Protein AF-A0A2L2YXY0-F1 (afdb_monomer_lite)

pLDDT: mean 97.46, std 2.92, range [71.88, 98.88]

Structure (mmCIF, N/CA/C/O backbone):
data_AF-A0A2L2YXY0-F1
#
_entry.id   AF-A0A2L2YXY0-F1
#
loop_
_atom_site.group_PDB
_atom_site.id
_atom_site.type_symbol
_atom_site.label_atom_id
_atom_site.label_alt_id
_atom_site.label_comp_id
_atom_site.label_asym_id
_atom_site.label_entity_id
_atom_site.label_seq_id
_atom_site.pdbx_PDB_ins_code
_atom_site.Cartn_x
_atom_site.Cartn_y
_atom_site.Cartn_z
_atom_site.occupancy
_atom_site.B_iso_or_equiv
_atom_site.auth_seq_id
_atom_site.auth_comp_id
_atom_site.auth_asym_id
_atom_site.auth_atom_id
_atom_site.pdbx_PDB_model_num
ATOM 1 N N . VAL A 1 1 ? 19.529 4.199 -7.872 1.00 86.81 1 VAL A N 1
ATOM 2 C CA . VAL A 1 1 ? 19.142 3.567 -9.163 1.00 86.81 1 VAL A CA 1
ATOM 3 C C . VAL A 1 1 ? 18.063 4.374 -9.874 1.00 86.81 1 VAL A C 1
ATOM 5 O O . VAL A 1 1 ? 18.192 4.587 -11.073 1.00 86.81 1 VAL A O 1
ATOM 8 N N . LEU A 1 2 ? 17.053 4.868 -9.150 1.00 95.69 2 LEU A N 1
ATOM 9 C CA . LEU A 1 2 ? 16.026 5.763 -9.686 1.00 95.69 2 LEU A CA 1
ATOM 10 C C . LEU A 1 2 ? 16.618 7.146 -9.986 1.00 95.69 2 LEU A C 1
ATOM 12 O O . LEU A 1 2 ? 16.797 7.978 -9.104 1.00 95.69 2 LEU A O 1
ATOM 16 N N . ARG A 1 3 ? 17.035 7.319 -11.234 1.00 97.31 3 ARG A N 1
ATOM 17 C CA . ARG A 1 3 ? 17.478 8.568 -11.852 1.00 97.31 3 ARG A CA 1
ATOM 18 C C . ARG A 1 3 ? 16.955 8.553 -13.281 1.00 97.31 3 ARG A C 1
ATOM 20 O O . ARG A 1 3 ? 16.742 7.466 -13.827 1.00 97.31 3 ARG A O 1
ATOM 27 N N . GLU A 1 4 ? 16.763 9.736 -13.848 1.00 96.12 4 GLU A N 1
ATOM 28 C CA . GLU A 1 4 ? 16.290 9.926 -15.222 1.00 96.12 4 GLU A CA 1
ATOM 29 C C . GLU A 1 4 ? 17.090 9.068 -16.219 1.00 96.12 4 GLU A C 1
ATOM 31 O O . GLU A 1 4 ? 18.301 8.886 -16.059 1.00 96.12 4 GLU A O 1
ATOM 36 N N . GLY A 1 5 ? 16.382 8.439 -17.163 1.00 94.12 5 GLY A N 1
ATOM 37 C CA . GLY A 1 5 ? 16.946 7.543 -18.177 1.00 94.12 5 GLY A CA 1
ATOM 38 C C . GLY A 1 5 ? 17.491 6.207 -17.652 1.00 94.12 5 GLY A C 1
ATOM 39 O O . GLY A 1 5 ? 17.783 5.310 -18.439 1.00 94.12 5 GLY A O 1
ATOM 40 N N . MET A 1 6 ? 17.625 6.043 -16.332 1.00 97.62 6 MET A N 1
ATOM 41 C CA . MET A 1 6 ? 18.044 4.806 -15.674 1.00 97.62 6 MET A CA 1
ATOM 42 C C . MET A 1 6 ? 16.814 4.088 -15.112 1.00 97.62 6 MET A C 1
ATOM 44 O O . MET A 1 6 ? 15.926 3.733 -15.870 1.00 97.62 6 MET A O 1
ATOM 48 N N . GLY A 1 7 ? 16.721 3.885 -13.790 1.00 97.50 7 GLY A N 1
ATOM 49 C CA . GLY A 1 7 ? 15.559 3.246 -13.166 1.00 9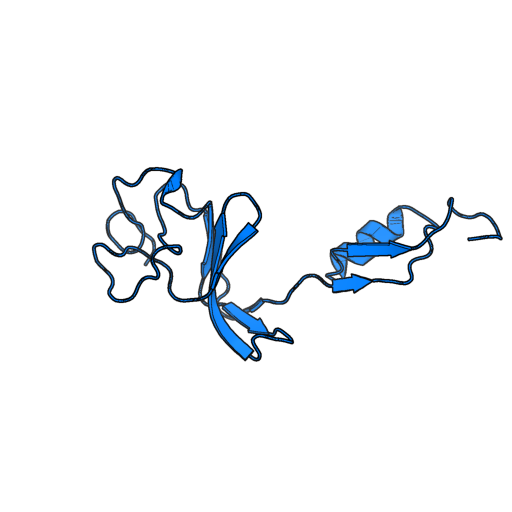7.50 7 GLY A CA 1
ATOM 50 C C . GLY A 1 7 ? 14.277 4.085 -13.193 1.00 97.50 7 GLY A C 1
ATOM 51 O O . GLY A 1 7 ? 13.221 3.550 -12.879 1.00 97.50 7 GLY A O 1
ATOM 52 N N . GLN A 1 8 ? 14.361 5.366 -13.563 1.00 98.31 8 GLN A N 1
ATOM 53 C CA . GLN A 1 8 ? 13.208 6.223 -13.826 1.00 98.31 8 GLN A CA 1
ATOM 54 C C . GLN A 1 8 ? 13.038 6.368 -15.342 1.00 98.31 8 GLN A C 1
ATOM 56 O O . GLN A 1 8 ? 13.916 6.912 -16.013 1.00 98.31 8 GLN A O 1
ATOM 61 N N . ALA A 1 9 ? 11.917 5.883 -15.868 1.00 97.56 9 ALA A N 1
ATOM 62 C CA . ALA A 1 9 ? 11.581 5.948 -17.280 1.00 97.56 9 ALA A CA 1
ATOM 63 C C . ALA A 1 9 ? 11.337 7.394 -17.730 1.00 97.56 9 ALA A C 1
ATOM 65 O O . ALA A 1 9 ? 10.674 8.183 -17.046 1.00 97.56 9 ALA A O 1
ATOM 66 N N . SER A 1 10 ? 11.864 7.719 -18.905 1.00 95.31 10 SER A N 1
ATOM 67 C CA . SER A 1 10 ? 11.735 9.033 -19.532 1.00 95.31 10 SER A CA 1
ATOM 68 C C . SER A 1 10 ? 10.629 9.011 -20.587 1.00 95.31 10 SER A C 1
ATOM 70 O O . SER A 1 10 ? 10.269 7.954 -21.096 1.00 95.31 10 SER A O 1
ATOM 72 N N . LEU A 1 11 ? 10.083 10.184 -20.929 1.00 93.44 11 LEU A N 1
ATOM 73 C CA . LEU A 1 11 ? 9.083 10.352 -22.002 1.00 93.44 11 LEU A CA 1
ATOM 74 C C . LEU A 1 11 ? 7.786 9.531 -21.832 1.00 93.44 11 LEU A C 1
ATOM 76 O O . LEU A 1 11 ? 7.129 9.198 -22.815 1.00 93.44 11 LEU A O 1
ATOM 80 N N . ARG A 1 12 ? 7.394 9.232 -20.591 1.00 94.12 12 ARG A N 1
ATOM 81 C CA . ARG A 1 12 ? 6.132 8.552 -20.258 1.00 94.12 12 ARG A CA 1
ATOM 82 C C . ARG A 1 12 ? 5.122 9.563 -19.726 1.00 94.12 12 ARG A C 1
ATOM 84 O O . ARG A 1 12 ? 5.499 10.483 -18.996 1.00 94.12 12 ARG A O 1
ATOM 91 N N . SER A 1 13 ? 3.850 9.405 -20.076 1.00 96.06 13 SER A N 1
ATOM 92 C CA . SER A 1 13 ? 2.787 10.242 -19.514 1.00 96.06 13 SER A CA 1
ATOM 93 C C . SER A 1 13 ? 2.521 9.885 -18.050 1.00 96.06 13 SER A C 1
ATOM 95 O O . SER A 1 13 ? 2.813 8.776 -17.599 1.00 96.06 13 SER A O 1
ATOM 97 N N . SER A 1 14 ? 1.913 10.807 -17.300 1.00 96.00 14 SER A N 1
ATOM 98 C CA . SER A 1 14 ? 1.546 10.553 -15.903 1.00 96.00 14 SER A CA 1
ATOM 99 C C . SER A 1 14 ? 0.574 9.379 -15.754 1.00 96.00 14 SER A C 1
ATOM 101 O O . SER A 1 14 ? 0.575 8.739 -14.714 1.00 96.00 14 SER A O 1
ATOM 103 N N . TYR A 1 15 ? -0.226 9.050 -16.771 1.00 95.12 15 TYR A N 1
ATOM 104 C CA . TYR A 1 15 ? -1.155 7.914 -16.737 1.00 95.12 15 TYR A CA 1
ATOM 105 C C . TYR A 1 15 ? -0.458 6.550 -16.829 1.00 95.12 15 TYR A C 1
ATOM 107 O O . TYR A 1 15 ? -1.031 5.539 -16.430 1.00 95.12 15 TYR A O 1
ATOM 115 N N . GLU A 1 16 ? 0.767 6.511 -17.353 1.00 95.62 16 GLU A N 1
ATOM 116 C CA . GLU A 1 16 ? 1.524 5.274 -17.586 1.00 95.62 16 GLU A CA 1
ATOM 117 C C . GLU A 1 16 ? 2.455 4.907 -16.428 1.00 95.62 16 GLU A C 1
ATOM 119 O O . GLU A 1 16 ? 3.031 3.820 -16.422 1.00 95.62 16 GLU A O 1
ATOM 124 N N . VAL A 1 17 ? 2.630 5.810 -15.463 1.00 98.38 17 VAL A N 1
ATOM 125 C CA . VAL A 1 17 ? 3.605 5.671 -14.377 1.00 98.38 17 VAL A CA 1
ATOM 126 C C . VAL A 1 17 ? 2.922 5.755 -13.020 1.00 98.38 17 VAL A C 1
ATOM 128 O O . VAL A 1 17 ? 1.841 6.334 -12.882 1.00 98.38 17 VAL A O 1
ATOM 131 N N . LEU A 1 18 ? 3.553 5.163 -12.011 1.00 98.75 18 LEU A N 1
ATOM 132 C CA . LEU A 1 18 ? 3.084 5.214 -10.627 1.00 98.75 18 LEU A CA 1
ATOM 133 C C . LEU A 1 18 ? 3.095 6.649 -10.082 1.00 98.75 18 LEU A C 1
ATOM 135 O O . LEU A 1 18 ? 3.936 7.453 -10.481 1.00 98.75 18 LEU A O 1
ATOM 139 N N . ASP A 1 19 ? 2.209 6.947 -9.132 1.00 98.69 19 ASP A N 1
ATOM 140 C CA . ASP A 1 19 ? 2.277 8.198 -8.361 1.00 98.69 19 ASP A CA 1
ATOM 141 C C . ASP A 1 19 ? 3.295 8.073 -7.228 1.00 98.69 19 ASP A C 1
ATOM 143 O O . ASP A 1 19 ? 4.013 9.014 -6.902 1.00 98.69 19 ASP A O 1
ATOM 147 N N . THR A 1 20 ? 3.383 6.891 -6.615 1.00 98.88 20 THR A N 1
ATOM 148 C CA . THR A 1 20 ? 4.370 6.594 -5.575 1.00 98.88 20 THR A CA 1
ATOM 149 C C . THR A 1 20 ? 4.830 5.148 -5.687 1.00 98.88 20 THR A C 1
ATOM 151 O O . THR A 1 20 ? 4.043 4.259 -6.017 1.00 98.88 20 THR A O 1
ATOM 154 N N . VAL A 1 21 ? 6.101 4.896 -5.394 1.00 98.81 21 VAL A N 1
ATOM 155 C CA . VAL A 1 21 ? 6.648 3.548 -5.231 1.00 98.81 21 VAL A CA 1
ATOM 156 C C . VAL A 1 21 ? 7.300 3.405 -3.857 1.00 98.81 21 VAL A C 1
ATOM 158 O O . VAL A 1 21 ? 8.101 4.243 -3.448 1.00 98.81 21 VAL A O 1
ATOM 161 N N . ILE A 1 22 ? 6.965 2.331 -3.145 1.00 98.75 22 ILE A N 1
ATOM 162 C CA . ILE A 1 22 ? 7.674 1.900 -1.938 1.00 98.75 22 ILE A CA 1
ATOM 163 C C . ILE A 1 22 ? 8.694 0.849 -2.365 1.00 98.75 22 ILE A C 1
ATOM 165 O O . ILE A 1 22 ? 8.310 -0.236 -2.810 1.00 98.75 22 ILE A O 1
ATOM 169 N N . THR A 1 23 ? 9.983 1.162 -2.266 1.00 98.62 23 THR A N 1
ATOM 170 C CA . THR A 1 23 ? 11.046 0.288 -2.780 1.00 98.62 23 THR A CA 1
ATOM 171 C C . THR A 1 23 ? 11.460 -0.771 -1.771 1.00 98.62 23 THR A C 1
ATOM 173 O O . THR A 1 23 ? 11.618 -0.480 -0.589 1.00 98.62 23 THR A O 1
ATOM 176 N N . ASN A 1 24 ? 11.733 -1.989 -2.238 1.00 98.00 24 ASN A N 1
ATOM 177 C CA . ASN A 1 24 ? 12.432 -3.032 -1.480 1.00 98.00 24 ASN A CA 1
ATOM 178 C C . ASN A 1 24 ? 11.852 -3.331 -0.081 1.00 98.00 24 ASN A C 1
ATOM 180 O O . ASN A 1 24 ? 12.610 -3.648 0.845 1.00 98.00 24 ASN A O 1
ATOM 184 N N . CYS A 1 25 ? 10.537 -3.272 0.098 1.00 97.12 25 CYS A N 1
ATOM 185 C CA . CYS A 1 25 ? 9.917 -3.543 1.393 1.00 97.12 25 CYS A CA 1
ATOM 186 C C . CYS A 1 25 ? 9.801 -5.052 1.674 1.00 97.12 25 CYS A C 1
ATOM 188 O O . CYS A 1 25 ? 9.666 -5.868 0.756 1.00 97.12 25 CYS A O 1
ATOM 190 N N . ILE A 1 26 ? 9.887 -5.434 2.953 1.00 98.56 26 ILE A N 1
ATOM 191 C CA . ILE A 1 26 ? 9.432 -6.752 3.414 1.00 98.56 26 ILE A CA 1
ATOM 192 C C . ILE A 1 26 ? 7.947 -6.620 3.732 1.00 98.56 26 ILE A C 1
ATOM 194 O O . ILE A 1 26 ? 7.584 -5.929 4.677 1.00 98.56 26 ILE A O 1
ATOM 198 N N . ILE A 1 27 ? 7.096 -7.261 2.945 1.00 98.62 27 ILE A N 1
ATOM 199 C CA . ILE A 1 27 ? 5.647 -7.243 3.129 1.00 98.62 27 ILE A CA 1
ATOM 200 C C . ILE A 1 27 ? 5.270 -8.424 4.013 1.00 98.62 27 ILE A C 1
ATOM 202 O O . ILE A 1 27 ? 5.657 -9.557 3.718 1.00 98.62 27 ILE A O 1
ATOM 206 N N . ILE A 1 28 ? 4.513 -8.158 5.076 1.00 98.56 28 ILE A N 1
ATOM 207 C CA . ILE A 1 28 ? 3.861 -9.185 5.890 1.00 98.56 28 ILE A CA 1
ATOM 208 C C . ILE A 1 28 ? 2.358 -8.986 5.758 1.00 98.56 28 ILE A C 1
ATOM 210 O O . ILE A 1 28 ? 1.810 -7.985 6.221 1.00 98.56 28 ILE A O 1
ATOM 214 N N . ASP A 1 29 ? 1.705 -9.951 5.128 1.00 98.50 29 ASP A N 1
ATOM 215 C CA . ASP A 1 29 ? 0.267 -9.941 4.897 1.00 98.50 29 ASP A CA 1
ATOM 216 C C . ASP A 1 29 ? -0.324 -11.341 5.102 1.00 98.50 29 ASP A C 1
ATOM 218 O O . ASP A 1 29 ? 0.319 -12.357 4.835 1.00 98.50 29 ASP A O 1
ATOM 222 N N . ALA A 1 30 ? -1.566 -11.402 5.582 1.00 98.12 30 ALA A N 1
ATOM 223 C CA . ALA A 1 30 ? -2.220 -12.665 5.913 1.00 98.12 30 ALA A CA 1
ATOM 224 C C . ALA A 1 30 ? -2.526 -13.533 4.679 1.00 98.12 30 ALA A C 1
ATOM 226 O O . ALA A 1 30 ? -2.578 -14.756 4.797 1.00 98.12 30 ALA A O 1
ATOM 227 N N . ILE A 1 31 ? -2.735 -12.919 3.509 1.00 97.38 31 ILE A N 1
ATOM 228 C CA . ILE A 1 31 ? -3.063 -13.614 2.259 1.00 97.38 31 ILE A CA 1
ATOM 229 C C . ILE A 1 31 ? -1.799 -13.822 1.420 1.00 97.38 31 ILE A C 1
ATOM 231 O O . ILE A 1 31 ? -1.582 -14.916 0.902 1.00 97.38 31 ILE A O 1
ATOM 235 N N . GLN A 1 32 ? -0.959 -12.794 1.284 1.00 94.75 32 GLN A N 1
ATOM 236 C CA . GLN A 1 32 ? 0.267 -12.859 0.476 1.00 94.75 32 GLN A CA 1
ATOM 237 C C . GLN A 1 32 ? 1.423 -13.577 1.192 1.00 94.75 32 GLN A C 1
ATOM 239 O O . GLN A 1 32 ? 2.367 -14.024 0.540 1.00 94.75 32 GLN A O 1
ATOM 244 N N . GLY A 1 33 ? 1.370 -13.698 2.521 1.00 97.69 33 GLY A N 1
ATOM 245 C CA . GLY A 1 33 ? 2.453 -14.241 3.334 1.00 97.69 33 GLY A CA 1
ATOM 246 C C . GLY A 1 33 ? 3.573 -13.224 3.573 1.00 97.69 33 GLY A C 1
ATOM 247 O O . GLY A 1 33 ? 3.326 -12.030 3.738 1.00 97.69 33 GLY A O 1
ATOM 248 N N . ILE A 1 34 ? 4.818 -13.711 3.621 1.00 98.50 34 ILE A N 1
ATOM 249 C CA . ILE A 1 34 ? 6.015 -12.885 3.829 1.00 98.50 34 ILE A CA 1
ATOM 250 C C . ILE A 1 34 ? 6.791 -12.810 2.516 1.00 98.50 34 ILE A C 1
ATOM 252 O O . ILE A 1 34 ? 7.377 -13.806 2.087 1.00 98.50 34 ILE A O 1
ATOM 256 N N . VAL A 1 35 ? 6.809 -11.638 1.881 1.00 98.12 35 VAL A N 1
ATOM 257 C CA . VAL A 1 35 ? 7.437 -11.446 0.563 1.00 98.12 35 VAL A CA 1
ATOM 258 C C . VAL A 1 35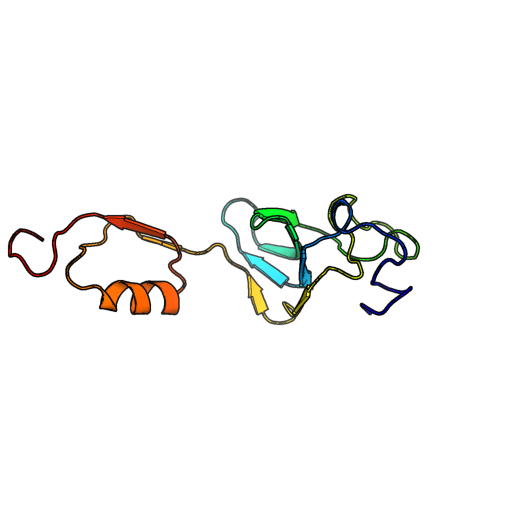 ? 8.315 -10.200 0.518 1.00 98.12 35 VAL A C 1
ATOM 260 O O . VAL A 1 35 ? 8.112 -9.243 1.259 1.00 98.12 35 VAL A O 1
ATOM 263 N N . LYS A 1 36 ? 9.306 -10.202 -0.376 1.00 98.44 36 LYS A N 1
ATOM 264 C CA . LYS A 1 36 ? 10.137 -9.034 -0.687 1.00 98.44 36 LYS A CA 1
ATOM 265 C C . LYS A 1 36 ? 9.722 -8.491 -2.047 1.00 98.44 36 LYS A C 1
ATOM 267 O O . LYS A 1 36 ? 9.828 -9.216 -3.035 1.00 98.44 36 LYS A O 1
ATOM 272 N N . ALA A 1 37 ? 9.282 -7.240 -2.103 1.00 98.31 37 ALA A N 1
ATOM 273 C CA . ALA A 1 37 ? 8.857 -6.614 -3.351 1.00 98.31 37 ALA A CA 1
ATOM 274 C C . ALA A 1 37 ? 8.892 -5.083 -3.264 1.00 98.31 37 ALA A C 1
ATOM 276 O O . ALA A 1 37 ? 9.019 -4.505 -2.182 1.00 98.31 37 ALA A O 1
ATOM 277 N N . ASP A 1 38 ? 8.736 -4.438 -4.414 1.00 98.75 38 ASP A N 1
ATOM 278 C CA . ASP A 1 38 ? 8.289 -3.054 -4.503 1.00 98.75 38 ASP A CA 1
ATOM 279 C C . ASP A 1 38 ? 6.754 -3.011 -4.492 1.00 98.75 38 ASP A C 1
ATOM 281 O O . ASP A 1 38 ? 6.091 -3.920 -5.010 1.00 98.75 38 ASP A O 1
ATOM 285 N N . VAL A 1 39 ? 6.183 -1.935 -3.951 1.00 98.69 39 VAL A N 1
ATOM 286 C CA . VAL A 1 39 ? 4.735 -1.672 -3.978 1.00 98.69 39 VAL A CA 1
ATOM 287 C C . VAL A 1 39 ? 4.472 -0.368 -4.710 1.00 98.69 39 VAL A C 1
ATOM 289 O O . VAL A 1 39 ? 4.995 0.679 -4.338 1.00 98.69 39 VAL A O 1
ATOM 292 N N . GLY A 1 40 ? 3.666 -0.438 -5.765 1.00 98.69 40 GLY A N 1
ATOM 293 C CA . GLY A 1 40 ? 3.285 0.711 -6.571 1.00 98.69 40 GLY A CA 1
ATOM 294 C C . GLY A 1 40 ? 1.919 1.241 -6.168 1.00 98.69 40 GLY A C 1
ATOM 295 O O . GLY A 1 40 ? 0.982 0.463 -5.980 1.00 98.69 40 GLY A O 1
ATOM 296 N N . ILE A 1 41 ? 1.797 2.562 -6.079 1.00 98.81 41 ILE A N 1
ATOM 297 C CA . ILE A 1 41 ? 0.563 3.279 -5.757 1.00 98.81 41 ILE A CA 1
ATOM 298 C C . ILE A 1 41 ? 0.175 4.162 -6.944 1.00 98.81 41 ILE A C 1
ATOM 300 O O . ILE A 1 41 ? 1.019 4.857 -7.520 1.00 98.81 41 ILE A O 1
ATOM 304 N N . LYS A 1 42 ? -1.108 4.122 -7.308 1.00 98.56 42 LYS A N 1
ATOM 305 C CA . LYS A 1 42 ? -1.714 4.964 -8.343 1.00 98.56 42 LYS A CA 1
ATOM 306 C C . LYS A 1 42 ? -3.133 5.345 -7.938 1.00 98.56 42 LYS A C 1
ATOM 308 O O . LYS A 1 42 ? -3.883 4.467 -7.516 1.00 98.56 42 LYS A O 1
ATOM 313 N N . ASP A 1 43 ? -3.489 6.620 -8.053 1.00 97.81 43 ASP A N 1
ATOM 314 C CA . ASP A 1 43 ? -4.823 7.151 -7.736 1.00 97.81 43 ASP A CA 1
ATOM 315 C C . ASP A 1 43 ? -5.297 6.773 -6.314 1.00 97.81 43 ASP A C 1
ATOM 317 O O . ASP A 1 43 ? -6.463 6.464 -6.075 1.00 97.81 43 ASP A O 1
ATOM 321 N N . GLY A 1 44 ? -4.362 6.746 -5.355 1.00 97.88 44 GLY A N 1
ATOM 322 C CA . GLY A 1 44 ? -4.623 6.372 -3.958 1.00 97.88 44 GLY A CA 1
ATOM 323 C C . GLY A 1 44 ? -4.820 4.871 -3.703 1.00 97.88 44 GLY A C 1
ATOM 324 O O . GLY A 1 44 ? -5.139 4.486 -2.580 1.00 97.88 44 GLY A O 1
ATOM 325 N N . LEU A 1 45 ? -4.621 4.016 -4.709 1.00 98.50 45 LEU A N 1
ATOM 326 C CA . LEU A 1 45 ? -4.799 2.565 -4.620 1.00 98.50 45 LEU A CA 1
ATOM 327 C C . LEU A 1 45 ? -3.482 1.81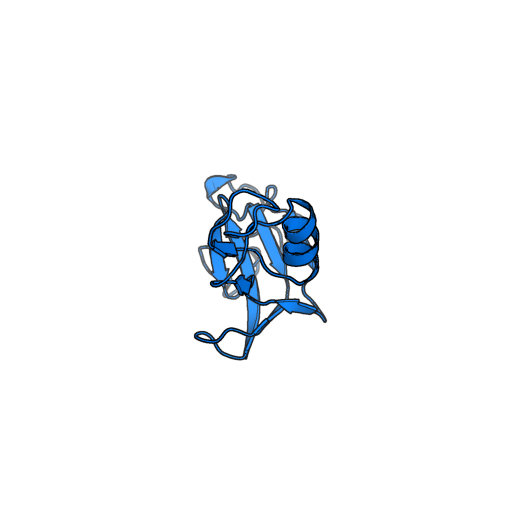8 -4.848 1.00 98.50 45 LEU A C 1
ATOM 329 O O . LEU A 1 45 ? -2.593 2.286 -5.561 1.00 98.50 45 LEU A O 1
ATOM 333 N N . ILE A 1 46 ? -3.379 0.608 -4.290 1.00 98.25 46 ILE A N 1
ATOM 334 C CA . ILE A 1 46 ? -2.283 -0.316 -4.607 1.00 98.25 46 ILE A CA 1
ATOM 335 C C . ILE A 1 46 ? -2.446 -0.756 -6.063 1.00 98.25 46 ILE A C 1
ATOM 337 O O . ILE A 1 46 ? -3.378 -1.480 -6.414 1.00 98.25 46 ILE A O 1
ATOM 341 N N . ARG A 1 47 ? -1.526 -0.311 -6.918 1.00 97.94 47 ARG A N 1
ATOM 342 C CA . ARG A 1 47 ? -1.522 -0.601 -8.354 1.00 97.94 47 ARG A CA 1
ATOM 343 C C . ARG A 1 47 ? -0.859 -1.937 -8.673 1.00 97.94 47 ARG A C 1
ATOM 345 O O . ARG A 1 47 ? -1.246 -2.599 -9.636 1.00 97.94 47 ARG A O 1
ATOM 352 N N . GLY A 1 48 ? 0.132 -2.331 -7.879 1.00 97.69 48 GLY A N 1
ATOM 353 C CA . GLY A 1 48 ? 0.826 -3.600 -8.045 1.00 97.69 48 GLY A CA 1
ATOM 354 C C . GLY A 1 48 ? 1.852 -3.873 -6.952 1.00 97.69 48 GLY A C 1
ATOM 355 O O . GLY A 1 48 ? 2.302 -2.968 -6.250 1.00 97.69 48 GLY A O 1
ATOM 356 N N . ILE A 1 49 ? 2.219 -5.147 -6.836 1.00 98.06 49 ILE A N 1
ATOM 357 C CA . ILE A 1 49 ? 3.274 -5.653 -5.957 1.00 98.06 49 ILE A CA 1
ATOM 358 C C . ILE A 1 49 ? 4.220 -6.478 -6.833 1.00 98.06 49 ILE A C 1
ATOM 360 O O . ILE A 1 49 ? 3.772 -7.348 -7.584 1.00 98.06 49 ILE A O 1
ATOM 364 N N . GLY A 1 50 ? 5.518 -6.188 -6.801 1.00 98.00 50 GLY A N 1
ATOM 365 C CA . GLY A 1 50 ? 6.509 -6.925 -7.586 1.00 98.00 50 GLY A CA 1
ATOM 366 C C . GLY A 1 50 ? 7.748 -6.103 -7.903 1.00 98.00 50 GLY A C 1
ATOM 367 O O . GLY A 1 50 ? 8.290 -5.471 -7.007 1.00 98.00 50 GLY A O 1
ATOM 368 N N . LYS A 1 51 ? 8.214 -6.129 -9.158 1.00 98.56 51 LYS A N 1
ATOM 369 C CA . LYS A 1 51 ? 9.404 -5.379 -9.582 1.00 98.56 51 LYS A CA 1
ATOM 370 C C . LYS A 1 51 ? 9.021 -4.060 -10.249 1.00 98.56 51 LYS A C 1
ATOM 372 O O . LYS A 1 51 ? 8.416 -4.078 -11.327 1.00 98.56 51 LYS A O 1
ATOM 377 N N . ALA A 1 52 ? 9.417 -2.946 -9.640 1.00 98.69 52 ALA A N 1
ATOM 378 C CA . ALA A 1 52 ? 9.280 -1.612 -10.212 1.00 98.69 52 ALA A CA 1
ATOM 379 C C . ALA A 1 52 ? 10.541 -1.166 -10.968 1.00 98.69 52 ALA A C 1
ATOM 381 O O . ALA A 1 52 ? 11.632 -1.715 -10.790 1.00 98.69 52 ALA A O 1
ATOM 382 N N . GLY A 1 53 ? 10.396 -0.148 -11.813 1.00 98.44 53 GLY A N 1
ATOM 383 C CA . GLY A 1 53 ? 11.529 0.527 -12.446 1.00 98.44 53 GLY A CA 1
ATOM 384 C C . GLY A 1 53 ? 11.230 0.999 -13.859 1.00 98.44 53 GLY A C 1
ATOM 385 O O . GLY A 1 53 ? 10.090 1.313 -14.196 1.00 98.44 53 GLY A O 1
ATOM 386 N N . ASN A 1 54 ? 12.269 1.037 -14.688 1.00 98.38 54 ASN A N 1
ATOM 387 C CA . ASN A 1 54 ? 12.170 1.454 -16.077 1.00 98.38 54 ASN A CA 1
ATOM 388 C C . ASN A 1 54 ? 12.253 0.235 -17.011 1.00 98.38 54 ASN A C 1
ATOM 390 O O . ASN A 1 54 ? 13.336 -0.346 -17.128 1.00 98.38 54 ASN A O 1
ATOM 394 N N . PRO A 1 55 ? 11.163 -0.142 -17.704 1.00 97.75 55 PRO A N 1
ATOM 395 C CA . PRO A 1 55 ? 11.178 -1.277 -18.624 1.00 97.75 55 PRO A CA 1
ATOM 396 C C . PRO A 1 55 ? 12.087 -1.060 -19.843 1.00 97.75 55 PRO A C 1
ATOM 398 O O . PRO A 1 55 ? 12.453 -2.032 -20.494 1.00 97.75 55 PRO A O 1
ATOM 401 N N . ASP A 1 56 ? 12.484 0.180 -20.145 1.00 97.00 56 ASP A N 1
ATOM 402 C CA . ASP A 1 56 ? 13.328 0.490 -21.303 1.00 97.00 56 ASP A CA 1
ATOM 403 C C . ASP A 1 56 ? 14.787 0.038 -21.091 1.00 97.00 56 ASP A C 1
ATOM 405 O O . ASP A 1 56 ? 15.526 -0.155 -22.056 1.00 97.00 56 ASP A O 1
ATOM 409 N N . VAL A 1 57 ? 15.215 -0.131 -19.831 1.00 97.69 57 VAL A N 1
ATOM 410 C CA . VAL A 1 57 ? 16.605 -0.480 -19.467 1.00 97.69 57 VAL A CA 1
ATOM 411 C C . VAL A 1 57 ? 16.716 -1.561 -18.382 1.00 97.69 57 VAL A C 1
ATOM 413 O O . VAL A 1 57 ? 17.823 -1.898 -17.960 1.00 97.69 57 VAL A O 1
ATOM 416 N N . MET A 1 58 ? 15.594 -2.098 -17.890 1.00 98.19 58 MET A N 1
ATOM 417 C CA . MET A 1 58 ? 15.551 -3.138 -16.857 1.00 98.19 58 MET A CA 1
ATOM 418 C C . MET A 1 58 ? 14.611 -4.274 -17.271 1.00 98.19 58 MET A C 1
ATOM 420 O O . MET A 1 58 ? 13.410 -4.069 -17.434 1.00 98.19 58 MET A O 1
ATOM 424 N N . ASP A 1 59 ? 15.127 -5.501 -17.320 1.00 98.06 59 ASP A N 1
ATOM 425 C CA . ASP A 1 59 ? 14.304 -6.681 -17.606 1.00 98.06 59 ASP A CA 1
ATOM 426 C C . ASP A 1 59 ? 13.286 -6.961 -16.494 1.00 98.06 59 ASP A C 1
ATOM 428 O O . ASP A 1 59 ? 13.570 -6.770 -15.311 1.00 98.06 59 ASP A O 1
ATOM 432 N N . GLY A 1 60 ? 12.110 -7.484 -16.843 1.00 97.69 60 GLY A N 1
ATOM 433 C CA . GLY A 1 60 ? 11.146 -8.014 -15.871 1.00 97.69 60 GLY A CA 1
ATOM 434 C C . GLY A 1 60 ? 10.453 -6.973 -14.983 1.00 97.69 60 GLY A C 1
ATOM 435 O O . GLY A 1 60 ? 9.874 -7.348 -13.966 1.00 97.69 60 GLY A O 1
ATOM 436 N N . VAL A 1 61 ? 10.508 -5.682 -15.327 1.00 98.38 61 VAL A N 1
ATOM 437 C CA . VAL A 1 61 ? 9.638 -4.669 -14.704 1.00 98.38 61 VAL A CA 1
ATOM 438 C C . VAL A 1 61 ? 8.184 -5.017 -15.027 1.00 98.38 61 VAL A C 1
ATOM 440 O O . VAL A 1 61 ? 7.831 -5.222 -16.190 1.00 98.38 61 VAL A O 1
ATOM 443 N N . HIS A 1 62 ? 7.328 -5.111 -14.008 1.00 98.12 62 HIS A N 1
ATOM 444 C CA . HIS A 1 62 ? 5.912 -5.405 -14.232 1.00 98.12 62 HIS A CA 1
ATOM 445 C C . HIS A 1 62 ? 5.227 -4.232 -14.949 1.00 98.12 62 HIS A C 1
ATOM 447 O O . HIS A 1 62 ? 5.473 -3.073 -14.626 1.00 98.12 62 HIS A O 1
ATOM 453 N N . ALA A 1 63 ? 4.315 -4.524 -15.885 1.00 93.06 63 ALA A N 1
ATOM 454 C CA . ALA A 1 63 ? 3.700 -3.513 -16.758 1.00 93.06 63 ALA A CA 1
ATOM 455 C C . ALA A 1 63 ? 3.000 -2.363 -16.004 1.00 93.06 63 ALA A C 1
ATOM 457 O O . ALA A 1 63 ? 2.984 -1.234 -16.474 1.00 93.06 63 ALA A O 1
ATOM 458 N N . ASN A 1 64 ? 2.455 -2.641 -14.817 1.00 95.50 64 ASN A N 1
ATOM 459 C CA . ASN A 1 64 ? 1.779 -1.661 -13.962 1.00 95.50 64 ASN A CA 1
ATOM 460 C C . ASN A 1 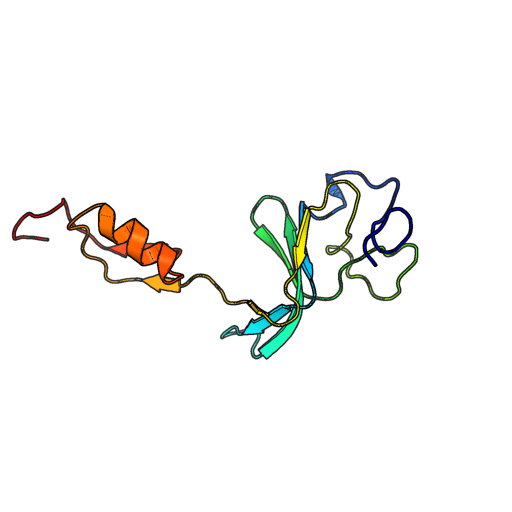64 ? 2.696 -1.043 -12.888 1.00 95.50 64 ASN A C 1
ATOM 462 O O . ASN A 1 64 ? 2.195 -0.446 -11.941 1.00 95.50 64 ASN A O 1
ATOM 466 N N . MET A 1 65 ? 4.016 -1.221 -12.998 1.00 98.44 65 MET A N 1
ATOM 467 C CA . MET A 1 65 ? 5.009 -0.834 -11.985 1.00 98.44 65 MET A CA 1
ATOM 468 C C . MET A 1 65 ? 6.108 0.073 -12.562 1.00 98.44 65 MET A C 1
ATOM 470 O O . MET A 1 65 ? 7.253 0.058 -12.105 1.00 98.44 65 MET A O 1
ATOM 474 N N . VAL A 1 66 ? 5.776 0.855 -13.592 1.00 98.4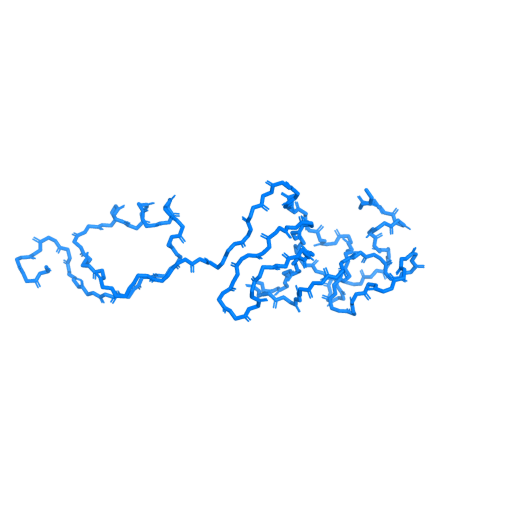4 66 VAL A N 1
ATOM 475 C CA . VAL A 1 66 ? 6.726 1.783 -14.213 1.00 98.44 66 VAL A CA 1
ATOM 476 C C . VAL A 1 66 ? 6.939 2.992 -13.304 1.00 98.44 66 VAL A C 1
ATOM 478 O O . VAL A 1 66 ? 5.985 3.664 -12.909 1.00 98.44 66 VAL A O 1
ATOM 481 N N . VAL A 1 67 ? 8.203 3.278 -12.999 1.00 98.69 67 VAL A N 1
ATOM 482 C CA . VAL A 1 67 ? 8.623 4.492 -12.288 1.00 98.69 67 VAL A CA 1
ATOM 483 C C . VAL A 1 67 ? 8.965 5.549 -13.327 1.00 98.69 67 VAL A C 1
ATOM 485 O O . VAL A 1 67 ? 9.774 5.286 -14.214 1.00 98.69 67 VAL A O 1
ATOM 488 N N . GLY A 1 68 ? 8.379 6.737 -13.225 1.00 98.00 68 GLY A N 1
ATOM 489 C CA . GLY A 1 68 ? 8.630 7.842 -14.149 1.00 98.00 68 GLY A CA 1
ATOM 490 C C . GLY A 1 68 ? 8.798 9.178 -13.445 1.00 98.00 68 GLY A C 1
ATOM 491 O O . GLY A 1 68 ? 8.951 9.248 -12.232 1.00 98.00 68 GLY A O 1
ATOM 492 N N . VAL A 1 69 ? 8.762 10.259 -14.225 1.00 96.94 69 VAL A N 1
ATOM 493 C CA . VAL A 1 69 ? 8.983 11.633 -13.730 1.00 96.94 69 VAL A CA 1
ATOM 494 C C . VAL A 1 69 ? 7.948 12.059 -12.676 1.00 96.94 69 VAL A C 1
ATOM 496 O O . VAL A 1 69 ? 8.248 12.896 -11.834 1.00 96.94 69 VAL A O 1
ATOM 499 N N . SER A 1 70 ? 6.744 11.481 -12.703 1.00 97.00 70 SER A N 1
ATOM 500 C CA . SER A 1 70 ? 5.658 11.777 -11.755 1.00 97.00 70 SER A CA 1
ATOM 501 C C . SER A 1 70 ? 5.600 10.832 -10.550 1.00 97.00 70 SER A C 1
ATOM 503 O O . SER A 1 70 ? 4.620 10.870 -9.814 1.00 97.00 70 SER A O 1
ATOM 505 N N . THR A 1 71 ? 6.604 9.974 -10.358 1.00 98.62 71 THR A N 1
ATOM 506 C CA . THR A 1 71 ? 6.613 8.979 -9.280 1.00 98.62 71 THR A CA 1
ATOM 507 C C . THR A 1 71 ? 7.436 9.466 -8.090 1.00 98.62 71 THR A C 1
ATOM 509 O O . THR A 1 71 ? 8.648 9.635 -8.203 1.00 98.62 71 THR A O 1
ATOM 512 N N . GLU A 1 72 ? 6.796 9.627 -6.935 1.00 98.62 72 GLU A N 1
ATOM 513 C CA . GLU A 1 72 ? 7.473 9.808 -5.646 1.00 98.62 72 GLU A CA 1
ATOM 514 C C . GLU A 1 72 ? 8.014 8.469 -5.113 1.00 98.62 72 GLU A C 1
ATOM 516 O O . GLU A 1 72 ? 7.511 7.392 -5.451 1.00 98.62 72 GLU A O 1
ATOM 521 N N . VAL A 1 73 ? 9.042 8.512 -4.268 1.00 98.50 73 VAL A N 1
ATOM 522 C CA . VAL A 1 73 ? 9.722 7.328 -3.741 1.00 98.50 73 VAL A CA 1
ATOM 523 C C . VAL A 1 73 ? 9.703 7.316 -2.215 1.00 98.50 73 VAL A C 1
ATOM 525 O O . VAL A 1 73 ? 10.165 8.245 -1.558 1.00 98.50 73 VAL A O 1
ATOM 528 N N . ILE A 1 74 ? 9.256 6.199 -1.642 1.00 98.69 74 ILE A N 1
ATOM 529 C CA . ILE A 1 74 ? 9.410 5.883 -0.218 1.00 98.69 74 ILE A CA 1
ATOM 530 C C . ILE A 1 74 ? 10.403 4.723 -0.092 1.00 98.69 74 ILE A C 1
ATOM 532 O O . ILE A 1 74 ? 10.188 3.641 -0.639 1.00 98.69 74 ILE A O 1
ATOM 536 N N . ALA A 1 75 ? 11.490 4.937 0.647 1.00 98.50 75 ALA A N 1
ATOM 537 C CA . ALA A 1 75 ? 12.491 3.904 0.902 1.00 98.50 75 ALA A CA 1
ATOM 538 C C . ALA A 1 75 ? 11.953 2.864 1.902 1.00 98.50 75 ALA A C 1
ATOM 540 O O . ALA A 1 75 ? 11.822 3.145 3.093 1.00 98.50 75 ALA A O 1
ATOM 541 N N . GLY A 1 76 ? 11.623 1.664 1.418 1.00 98.00 76 GLY A N 1
ATOM 542 C CA . GLY A 1 76 ? 11.152 0.543 2.238 1.00 98.00 76 GLY A CA 1
ATOM 543 C C . GLY A 1 76 ? 12.257 -0.435 2.650 1.00 98.00 76 GLY A C 1
ATOM 544 O O . GLY A 1 76 ? 11.998 -1.360 3.425 1.00 98.00 76 GLY A O 1
ATOM 545 N N . GLU A 1 77 ? 13.489 -0.271 2.160 1.00 97.44 77 GLU A N 1
ATOM 546 C CA . GLU A 1 77 ? 14.615 -1.108 2.569 1.00 97.44 77 GLU A CA 1
ATOM 547 C C . GLU A 1 77 ? 14.844 -1.093 4.091 1.00 97.44 77 GLU A C 1
ATOM 549 O O . GLU A 1 77 ? 14.836 -0.057 4.746 1.00 97.44 77 GLU A O 1
ATOM 554 N N . GLY A 1 78 ? 15.041 -2.282 4.669 1.00 96.62 78 GLY A N 1
ATOM 555 C CA . GLY A 1 78 ? 15.215 -2.446 6.117 1.00 96.62 78 GLY A CA 1
ATOM 556 C C . GLY A 1 78 ? 13.935 -2.269 6.944 1.00 96.62 78 GLY A C 1
ATOM 557 O O . GLY A 1 78 ? 13.981 -2.486 8.151 1.00 96.62 78 GLY A O 1
ATOM 558 N N . SER A 1 79 ? 12.804 -1.944 6.310 1.00 97.31 79 SER A N 1
ATOM 559 C CA . SER A 1 79 ? 11.504 -1.758 6.959 1.00 97.31 79 SER A CA 1
ATOM 560 C C . SER A 1 79 ? 10.516 -2.873 6.599 1.00 97.31 79 SER A C 1
ATOM 562 O O . SER A 1 79 ? 10.654 -3.560 5.580 1.00 97.31 79 SER A O 1
ATOM 564 N N . ILE A 1 80 ? 9.503 -3.048 7.452 1.00 98.44 80 ILE A N 1
ATOM 565 C CA . ILE A 1 80 ? 8.371 -3.951 7.217 1.00 98.44 80 ILE A CA 1
ATOM 566 C C . ILE A 1 80 ? 7.166 -3.120 6.772 1.00 98.44 80 ILE A C 1
ATOM 568 O O . ILE A 1 80 ? 6.839 -2.116 7.403 1.00 98.44 80 ILE A O 1
ATOM 572 N N . LEU A 1 81 ? 6.497 -3.563 5.711 1.00 98.44 81 LEU A N 1
ATOM 573 C CA . LEU A 1 81 ? 5.223 -3.027 5.250 1.00 98.44 81 LEU A CA 1
ATOM 574 C C . LEU A 1 81 ? 4.090 -3.978 5.656 1.00 98.44 81 LEU A C 1
ATOM 576 O O . LEU A 1 81 ? 4.166 -5.185 5.426 1.00 98.44 81 LEU A O 1
ATOM 580 N N . THR A 1 82 ? 3.033 -3.419 6.240 1.00 98.75 82 THR A N 1
ATOM 581 C CA . THR A 1 82 ? 1.810 -4.137 6.627 1.00 98.75 82 THR A CA 1
ATOM 582 C C . THR A 1 82 ? 0.589 -3.365 6.135 1.00 98.75 82 THR A C 1
ATOM 584 O O . THR A 1 82 ? 0.688 -2.171 5.839 1.00 98.75 82 THR A O 1
ATOM 587 N N . ALA A 1 83 ? -0.559 -4.033 6.035 1.00 98.62 83 ALA A N 1
ATOM 588 C CA . ALA A 1 83 ? -1.828 -3.330 5.892 1.00 98.62 83 ALA A CA 1
ATOM 589 C C . ALA A 1 83 ? -2.125 -2.520 7.165 1.00 98.62 83 ALA A C 1
ATOM 591 O O . ALA A 1 83 ? -1.767 -2.936 8.268 1.00 98.62 83 ALA A O 1
ATOM 592 N N . GLY A 1 84 ? -2.808 -1.385 7.022 1.00 98.69 84 GLY A N 1
ATOM 593 C CA . GLY A 1 84 ? -3.303 -0.653 8.183 1.00 98.69 84 GLY A CA 1
ATOM 594 C C . GLY A 1 84 ? -4.358 -1.469 8.938 1.00 98.69 84 GLY A C 1
ATOM 595 O O . GLY A 1 84 ? -5.174 -2.168 8.330 1.00 98.69 84 GLY A O 1
ATOM 596 N N . ALA A 1 85 ? -4.319 -1.420 10.268 1.00 98.75 85 ALA A N 1
ATOM 597 C CA . ALA A 1 85 ? -5.188 -2.236 11.105 1.00 98.75 85 ALA A CA 1
ATOM 598 C C . ALA A 1 85 ? -6.647 -1.745 11.076 1.00 98.75 85 ALA A C 1
ATOM 600 O O . ALA A 1 85 ? -6.925 -0.553 10.899 1.00 98.75 85 ALA A O 1
ATOM 601 N N . ILE A 1 86 ? -7.571 -2.688 11.278 1.00 98.81 86 ILE A N 1
ATOM 602 C CA . ILE A 1 86 ? -9.014 -2.450 11.377 1.00 98.81 86 ILE A CA 1
ATOM 603 C C . ILE A 1 86 ? -9.448 -2.762 12.808 1.00 98.81 86 ILE A C 1
ATOM 605 O O . ILE A 1 86 ? -9.407 -3.921 13.223 1.00 98.81 86 ILE A O 1
ATOM 609 N N . ASP A 1 87 ? -9.894 -1.746 13.544 1.00 98.75 87 ASP A N 1
ATOM 610 C CA . ASP A 1 87 ? -10.552 -1.936 14.836 1.00 98.75 87 ASP A CA 1
ATOM 611 C C . ASP A 1 87 ? -12.068 -1.967 14.630 1.00 98.75 87 ASP A C 1
ATOM 613 O O . ASP A 1 87 ? -12.658 -1.031 14.089 1.00 98.75 87 ASP A O 1
ATOM 617 N N . SER A 1 88 ? -12.690 -3.077 15.019 1.00 98.50 88 SER A N 1
ATOM 618 C CA . SER A 1 88 ? -14.113 -3.338 14.788 1.00 98.50 88 SER A CA 1
ATOM 619 C C . SER A 1 88 ? -15.003 -3.073 16.001 1.00 98.50 88 SER A C 1
ATOM 621 O O . SER A 1 88 ? -16.217 -3.271 15.910 1.00 98.50 88 SER A O 1
ATOM 623 N N . HIS A 1 89 ? -14.428 -2.646 17.128 1.00 98.56 89 HIS A N 1
ATOM 624 C CA . HIS A 1 89 ? -15.163 -2.448 18.373 1.00 98.56 89 HIS A CA 1
ATOM 625 C C . HIS A 1 89 ? -14.697 -1.185 19.097 1.00 98.56 89 HIS A C 1
ATOM 627 O O . HIS A 1 89 ? -14.236 -1.224 20.238 1.00 98.56 89 HIS A O 1
ATOM 633 N N . VAL A 1 90 ? -14.851 -0.038 18.437 1.00 98.50 90 VAL A N 1
ATOM 634 C CA . VAL A 1 90 ? -14.501 1.249 19.042 1.00 98.50 90 VAL A CA 1
ATOM 635 C C . VAL A 1 90 ? -15.715 1.941 19.641 1.00 98.50 90 VAL A C 1
ATOM 637 O O . VAL A 1 90 ? -16.771 2.070 19.023 1.00 98.50 90 VAL A O 1
ATOM 640 N N . HIS A 1 91 ? -15.529 2.453 20.850 1.00 98.38 91 HIS A N 1
ATOM 641 C CA . HIS A 1 91 ? -16.469 3.351 21.500 1.00 98.38 91 HIS A CA 1
ATOM 642 C C . HIS A 1 91 ? -16.039 4.795 21.224 1.00 98.38 91 HIS A C 1
ATOM 644 O O . HIS A 1 91 ? -14.960 5.215 21.645 1.00 98.38 91 HIS A O 1
ATOM 650 N N . PHE A 1 92 ? -16.864 5.573 20.521 1.00 98.31 92 PHE A N 1
ATOM 651 C CA . PHE A 1 92 ? -16.567 6.965 20.154 1.00 98.31 92 PHE A CA 1
ATOM 652 C C . PHE A 1 92 ? -16.766 7.932 21.332 1.00 98.31 92 PHE A C 1
ATOM 654 O O . PHE A 1 92 ? -17.627 8.811 21.302 1.00 98.31 92 PHE A O 1
ATOM 661 N N . ILE A 1 93 ? -15.963 7.755 22.384 1.00 98.50 93 ILE A N 1
ATOM 662 C CA . ILE A 1 93 ? -16.040 8.514 23.642 1.00 98.50 93 ILE A CA 1
ATOM 663 C C . ILE A 1 93 ? -15.455 9.918 23.482 1.00 98.50 93 ILE A C 1
ATOM 665 O O . ILE A 1 93 ? -16.005 10.895 23.990 1.00 98.50 93 ILE A O 1
ATOM 669 N N . CYS A 1 94 ? -14.322 10.032 22.792 1.00 98.38 94 CYS A N 1
ATOM 670 C CA . CYS A 1 94 ? -13.632 11.297 22.595 1.00 98.38 94 CYS A CA 1
ATOM 671 C C . CYS A 1 94 ? -12.892 11.314 21.248 1.00 98.38 94 CYS A C 1
ATOM 673 O O . CYS A 1 94 ? -12.453 10.267 20.780 1.00 98.38 94 CYS A O 1
ATOM 675 N N . PRO A 1 95 ? -12.724 12.479 20.602 1.00 98.19 95 PRO A N 1
ATOM 676 C CA . PRO A 1 95 ? -12.021 12.559 19.320 1.00 98.19 95 PRO A CA 1
ATOM 677 C C . PRO A 1 95 ? -10.524 12.220 19.418 1.00 98.19 95 PRO A C 1
ATOM 679 O O . PRO A 1 95 ? -9.945 11.758 18.439 1.00 98.19 95 PRO A O 1
ATOM 682 N N . GLN A 1 96 ? -9.897 12.383 20.589 1.00 98.62 96 GLN A N 1
ATOM 683 C CA . GLN A 1 96 ? -8.466 12.112 20.798 1.00 98.62 96 GLN A CA 1
ATOM 684 C C . GLN A 1 96 ? -8.099 10.642 20.565 1.00 98.62 96 GLN A C 1
ATOM 686 O O . GLN A 1 96 ? -6.971 10.345 20.179 1.00 98.62 96 GLN A O 1
ATOM 691 N N . LEU A 1 97 ? -9.045 9.710 20.746 1.00 98.25 97 LEU A N 1
ATOM 692 C CA . LEU A 1 97 ? -8.787 8.293 20.475 1.00 98.25 97 LEU A CA 1
ATOM 693 C C . LEU A 1 97 ? -8.368 8.049 19.020 1.00 98.25 97 LEU A C 1
ATOM 695 O O . LEU A 1 97 ? -7.616 7.116 18.761 1.00 98.25 97 LEU A O 1
ATOM 699 N N . VAL A 1 98 ? -8.810 8.893 18.078 1.00 98.38 98 VAL A N 1
ATOM 700 C CA . VAL A 1 98 ? -8.462 8.761 16.655 1.00 98.38 98 VAL A CA 1
ATOM 701 C C . VAL A 1 98 ? -6.967 9.002 16.439 1.00 98.38 98 VAL A C 1
ATOM 703 O O . VAL A 1 98 ? -6.346 8.284 15.658 1.00 98.38 98 VAL A O 1
ATOM 706 N N . GLU A 1 99 ? -6.365 9.944 17.172 1.00 98.50 99 GLU A N 1
ATOM 707 C CA . GLU A 1 99 ? -4.919 10.202 17.124 1.00 98.50 99 GLU A CA 1
ATOM 708 C C . GLU A 1 99 ? -4.123 9.008 17.665 1.00 98.50 99 GLU A C 1
ATOM 710 O O . GLU A 1 99 ? -3.118 8.607 17.079 1.00 98.50 99 GLU A O 1
ATOM 715 N N . HIS A 1 100 ? -4.603 8.382 18.743 1.00 98.31 100 HIS A N 1
ATOM 716 C CA . HIS A 1 100 ? -3.992 7.167 19.284 1.00 98.31 100 HIS A CA 1
ATOM 717 C C . HIS A 1 100 ? -4.142 5.966 18.342 1.00 98.31 100 HIS A C 1
ATOM 719 O O . HIS A 1 100 ? -3.199 5.188 18.181 1.00 98.31 100 HIS A O 1
ATOM 725 N N . ALA A 1 101 ? -5.297 5.832 17.687 1.00 98.62 101 ALA A N 1
ATOM 726 C CA . ALA A 1 101 ? -5.545 4.775 16.717 1.00 98.62 101 ALA A CA 1
ATOM 727 C C . ALA A 1 101 ? -4.545 4.864 15.554 1.00 98.62 101 ALA A C 1
ATOM 729 O O . ALA A 1 101 ? -3.782 3.920 15.337 1.00 98.62 101 ALA A O 1
ATOM 730 N N . ILE A 1 102 ? -4.449 6.016 14.882 1.00 98.69 102 ILE A N 1
ATOM 731 C CA . ILE A 1 102 ? -3.527 6.166 13.747 1.00 98.69 102 ILE A CA 1
ATOM 732 C C . ILE A 1 102 ? -2.055 6.055 14.165 1.00 98.69 102 ILE A C 1
ATOM 734 O O . ILE A 1 102 ? -1.272 5.425 13.455 1.00 98.69 102 ILE A O 1
ATOM 738 N N . ALA A 1 103 ? -1.676 6.570 15.341 1.00 98.62 103 ALA A N 1
ATOM 739 C CA . ALA A 1 103 ? -0.309 6.459 15.857 1.00 98.62 103 ALA A CA 1
ATOM 740 C C . ALA A 1 103 ? 0.118 5.008 16.153 1.00 98.62 103 ALA A C 1
ATOM 742 O O . ALA A 1 103 ? 1.310 4.707 16.144 1.00 98.62 103 ALA A O 1
ATOM 743 N N . SER A 1 104 ? -0.841 4.108 16.397 1.00 98.50 104 SER A N 1
ATOM 744 C CA . SER A 1 104 ? -0.596 2.672 16.594 1.00 98.50 104 SER A CA 1
ATOM 745 C C . SER A 1 104 ? -0.717 1.835 15.312 1.00 98.50 104 SER A C 1
ATOM 747 O O . SER A 1 104 ? -0.498 0.626 15.352 1.00 98.50 104 SER A O 1
ATOM 749 N N . GLY A 1 105 ? -1.029 2.464 14.172 1.00 98.62 105 GLY A N 1
ATOM 750 C CA . GLY A 1 105 ? -1.172 1.798 12.874 1.00 98.62 105 GLY A CA 1
ATOM 751 C C . GLY A 1 105 ? -2.599 1.370 12.515 1.00 98.62 105 GLY A C 1
ATOM 752 O O . GLY A 1 105 ? -2.780 0.659 11.527 1.00 98.62 105 GLY A O 1
ATOM 753 N N . ILE A 1 106 ? -3.620 1.795 13.269 1.00 98.81 106 ILE A N 1
ATOM 754 C CA . ILE A 1 106 ? -5.033 1.583 12.918 1.00 98.81 106 ILE A CA 1
ATOM 755 C C . ILE A 1 106 ? -5.464 2.654 11.916 1.00 98.81 106 ILE A C 1
ATOM 757 O O . ILE A 1 106 ? -5.461 3.846 12.217 1.00 98.81 106 ILE A O 1
ATOM 761 N N . THR A 1 107 ? -5.874 2.228 10.724 1.00 98.81 107 THR A N 1
ATOM 762 C CA . THR A 1 107 ? -6.333 3.123 9.646 1.00 98.81 107 THR A CA 1
ATOM 763 C C . THR A 1 107 ? -7.834 3.029 9.405 1.00 98.81 107 THR A C 1
ATOM 765 O O . THR A 1 107 ? -8.379 3.750 8.572 1.00 98.81 107 THR A O 1
ATOM 768 N N . THR A 1 108 ? -8.527 2.118 10.086 1.00 98.81 108 THR A N 1
ATOM 769 C CA . THR A 1 108 ? -9.974 1.946 9.960 1.00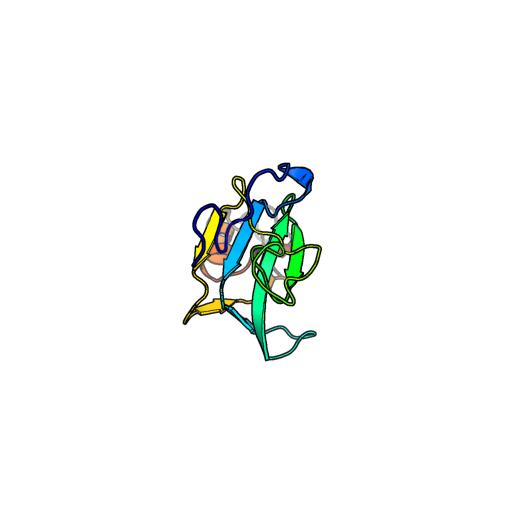 98.81 108 THR A CA 1
ATOM 770 C C . THR A 1 108 ? -10.578 1.653 11.316 1.00 98.81 108 THR A C 1
ATOM 772 O O . THR A 1 108 ? -10.114 0.777 12.040 1.00 98.81 108 THR A O 1
ATOM 775 N N . ILE A 1 109 ? -11.636 2.390 11.634 1.00 98.50 109 ILE A N 1
ATOM 776 C CA . ILE A 1 109 ? -12.366 2.260 12.884 1.00 98.50 109 ILE A CA 1
ATOM 777 C C . ILE A 1 109 ? -13.841 2.017 12.568 1.00 98.50 109 ILE A C 1
ATOM 779 O O . ILE A 1 109 ? -14.461 2.798 11.846 1.00 98.50 109 ILE A O 1
ATOM 783 N N . VAL A 1 110 ? -14.401 0.954 13.136 1.00 98.62 110 VAL A N 1
ATOM 784 C CA . VAL A 1 110 ? -15.830 0.634 13.114 1.00 98.62 110 VAL A CA 1
ATOM 785 C C . VAL A 1 110 ? -16.317 0.555 14.557 1.00 98.62 110 VAL A C 1
ATOM 787 O O . VAL A 1 110 ? -15.668 -0.034 15.420 1.00 98.62 110 VAL A O 1
ATOM 790 N N . GLY A 1 111 ? -17.449 1.193 14.839 1.00 97.69 111 GLY A N 1
ATOM 791 C CA . GLY A 1 111 ? -17.893 1.379 16.210 1.00 97.69 111 GLY A CA 1
ATOM 792 C C . GLY A 1 111 ? -19.145 2.235 16.335 1.00 97.69 111 GLY A C 1
ATOM 793 O O . GLY A 1 111 ? -19.861 2.465 15.358 1.00 97.69 111 GLY A O 1
ATOM 794 N N . GLY A 1 112 ? -19.391 2.722 17.547 1.00 97.69 112 GLY A N 1
ATOM 795 C CA . GLY A 1 112 ? -20.530 3.572 17.878 1.00 97.69 112 GLY A CA 1
ATOM 796 C C . GLY A 1 112 ? -20.261 4.428 19.111 1.00 97.69 112 GLY A C 1
ATOM 797 O O . GLY A 1 112 ? -19.300 4.210 19.842 1.00 97.69 112 GLY A O 1
ATOM 798 N N . GLY A 1 113 ? -21.094 5.439 19.329 1.00 97.25 113 GLY A N 1
ATOM 799 C CA . GLY A 1 113 ? -20.952 6.365 20.450 1.00 97.25 113 GLY A CA 1
ATOM 800 C C . GLY A 1 113 ? -21.249 7.798 20.043 1.00 97.25 113 GLY A C 1
ATOM 801 O O . GLY A 1 113 ? -21.161 8.159 18.869 1.00 97.25 113 GLY A O 1
ATOM 802 N N . THR A 1 114 ? -21.618 8.616 21.021 1.00 97.50 114 THR A N 1
ATOM 803 C CA . THR A 1 114 ? -21.953 10.034 20.809 1.00 97.50 114 THR A CA 1
ATOM 804 C C . THR A 1 114 ? -21.147 10.936 21.737 1.00 97.50 114 THR A C 1
ATOM 806 O O . THR A 1 114 ? -21.639 11.968 22.193 1.00 97.50 114 THR A O 1
ATOM 809 N N . GLY A 1 115 ? -19.920 10.534 22.063 1.00 97.50 115 GLY A N 1
ATOM 810 C CA . GLY A 1 115 ? -19.089 11.193 23.060 1.00 97.50 115 GLY A CA 1
ATOM 811 C C . GLY A 1 115 ? -19.234 10.573 24.459 1.00 97.50 115 GLY A C 1
ATOM 812 O O . GLY A 1 115 ? -19.609 9.411 24.583 1.00 97.50 115 GLY A O 1
ATOM 813 N N . PRO A 1 116 ? -18.963 11.323 25.540 1.00 97.81 116 PRO A N 1
ATOM 814 C CA . PRO A 1 116 ? -18.802 10.783 26.896 1.00 97.81 116 PRO A CA 1
ATOM 815 C C . PRO A 1 116 ? -20.131 10.504 27.630 1.00 97.81 116 PRO A C 1
ATOM 817 O O . PRO A 1 116 ? -20.221 10.652 28.849 1.00 97.81 116 PRO A O 1
ATOM 820 N N . ALA A 1 117 ? -21.195 10.153 26.905 1.00 97.81 117 ALA A N 1
ATOM 821 C CA . ALA A 1 117 ? -22.472 9.781 27.510 1.00 97.81 117 ALA A CA 1
ATOM 822 C C . ALA A 1 117 ? -22.396 8.359 28.089 1.00 97.81 117 ALA A C 1
ATOM 824 O O . ALA A 1 117 ? -21.768 7.500 27.492 1.00 97.81 117 ALA A O 1
ATOM 825 N N . THR A 1 118 ? -23.104 8.072 29.189 1.00 94.19 118 THR A N 1
ATOM 826 C CA . THR A 1 118 ? -23.108 6.748 29.860 1.00 94.19 118 THR A CA 1
ATOM 827 C C . THR A 1 118 ? -23.480 5.570 28.951 1.00 94.19 118 THR A C 1
ATOM 829 O O . THR A 1 118 ? -23.140 4.435 29.258 1.00 94.19 118 THR A O 1
ATOM 832 N N . GLY A 1 119 ? -24.226 5.825 27.872 1.00 89.56 119 GLY A N 1
ATOM 833 C CA . GLY A 1 119 ? -24.607 4.802 26.894 1.00 89.56 119 GLY A CA 1
ATOM 834 C C . GLY A 1 119 ? -23.555 4.525 25.815 1.00 89.56 119 GLY A C 1
ATOM 835 O O . GLY A 1 119 ? -23.791 3.650 24.987 1.00 89.56 119 GLY A O 1
ATOM 836 N N . THR A 1 120 ? -22.459 5.290 25.792 1.00 71.88 120 THR A N 1
ATOM 837 C CA . THR A 1 120 ? -21.253 4.982 25.011 1.00 71.88 120 THR A CA 1
ATOM 838 C C . THR A 1 120 ? -20.337 4.147 25.880 1.00 71.88 120 THR A C 1
ATOM 840 O O . THR A 1 120 ? -19.898 3.099 25.376 1.00 71.88 120 THR A O 1
#

Sequence (120 aa):
VLREGMGQASLRSSYEVLDTVITNCIIIDAIQGIVKADVGIKDGLIRGIGKAGNPDVMDGVHANMVVGVSTEVIAGEGSILTAGAIDSHVHFICPQLVEHAIASGITTIVGGGTGPATGT

Radius of gyration: 18.88 Å; chains: 1; bounding box: 44×27×52 Å

Secondary structure (DSSP, 8-state):
--SBTTTBBSS--GGGS-SEEEEEEEEEETTTEEEEEEEEEETTEEEEEE--B-TTTSTT--TT-B-BTT-EEEE-TT-EE-PPEEEEEEE-S-THHHHHHHHTTEEEEEEE--SS-TT-

InterPro domains:
  IPR006680 Amidohydrolase-related [PF01979] (80-119)
  IPR011059 Metal-dependent hydrolase, composite domain superfamily [G3DSA:2.30.40.10] (1-119)
  IPR011059 Metal-dependent hydrolase, composite domain superfamily [SSF51338] (2-102)
  IPR011612 Urease alpha-subunit, N-terminal domain [PF00449] (1-74)
  IPR017951 Urease alpha subunit, C-terminal [PS51368] (84-120)
  IPR029754 Urease nickel binding site [PS01120] (82-95)
  IPR050069 Urease subunit [PTHR33569] (1-120)

Organism: Parasteatoda tepidariorum (NCBI:txid114398)

Foldseek 3Di:
DPDDPWQADPPDDPVQEFQEKAAQAFEDEPVVHTDTWIWGHHPNDTQDTHYAGDVVHDPPHDRSRYHYPNYHYHYRPPHYDYQQDAAAEDEPADPVVVVVCVVVRHPHYHYDYDHNDPVD